Protein AF-A0A842UET8-F1 (afdb_monomer_lite)

Structure (mmCIF, N/CA/C/O backbone):
data_AF-A0A842UET8-F1
#
_entry.id   AF-A0A842UET8-F1
#
loop_
_atom_site.group_PDB
_atom_site.id
_atom_site.type_symbol
_atom_site.label_atom_id
_atom_site.label_alt_id
_atom_site.label_comp_id
_atom_site.label_asym_id
_atom_site.label_entity_id
_atom_site.label_seq_id
_atom_site.pdbx_PDB_ins_code
_atom_site.Cartn_x
_atom_site.Cartn_y
_atom_site.Cartn_z
_atom_site.occupancy
_atom_site.B_iso_or_equiv
_atom_site.auth_seq_id
_atom_site.auth_comp_id
_atom_site.auth_asym_id
_atom_site.auth_atom_id
_atom_site.pdbx_PDB_model_num
ATOM 1 N N . MET A 1 1 ? -4.208 -6.394 -4.575 1.00 88.44 1 MET A N 1
ATOM 2 C CA . MET A 1 1 ? -3.492 -5.411 -3.735 1.00 88.44 1 MET A CA 1
ATOM 3 C C . MET A 1 1 ? -1.986 -5.639 -3.796 1.00 88.44 1 MET A C 1
ATOM 5 O O . MET A 1 1 ? -1.353 -4.878 -4.510 1.00 88.44 1 MET A O 1
ATOM 9 N N . GLU A 1 2 ? -1.437 -6.704 -3.181 1.00 92.88 2 GLU A N 1
ATOM 10 C CA . GLU A 1 2 ? 0.025 -6.947 -3.097 1.00 92.88 2 GLU A CA 1
ATOM 11 C C . GLU A 1 2 ? 0.725 -6.798 -4.455 1.00 92.88 2 GLU A C 1
ATOM 13 O O . GLU A 1 2 ? 1.596 -5.952 -4.616 1.00 92.88 2 GLU A O 1
ATOM 18 N N . ASN A 1 3 ? 0.273 -7.542 -5.471 1.00 96.31 3 ASN A N 1
ATOM 19 C CA . ASN A 1 3 ? 0.871 -7.466 -6.805 1.00 96.31 3 ASN A CA 1
ATOM 20 C C . ASN A 1 3 ? 0.728 -6.079 -7.441 1.00 96.31 3 ASN A C 1
ATOM 22 O O . ASN A 1 3 ? 1.638 -5.646 -8.134 1.00 96.31 3 ASN A O 1
ATOM 26 N N . GLY A 1 4 ? -0.370 -5.365 -7.177 1.00 95.38 4 GLY A N 1
ATOM 27 C CA . GLY A 1 4 ? -0.572 -3.999 -7.667 1.00 95.38 4 GLY A CA 1
ATOM 28 C C . GLY A 1 4 ? 0.561 -3.071 -7.231 1.00 95.38 4 GLY A C 1
ATOM 29 O O . GLY A 1 4 ? 1.177 -2.427 -8.073 1.00 95.38 4 GLY A O 1
ATOM 30 N N . TYR A 1 5 ? 0.896 -3.090 -5.937 1.00 96.38 5 TYR A N 1
ATOM 31 C CA . TYR A 1 5 ? 1.974 -2.272 -5.376 1.00 96.38 5 TYR A CA 1
ATOM 32 C C . TYR A 1 5 ? 3.383 -2.819 -5.657 1.00 96.38 5 TYR A C 1
ATOM 34 O O . TYR A 1 5 ? 4.337 -2.063 -5.813 1.00 96.38 5 TYR A O 1
ATOM 42 N N . GLN A 1 6 ? 3.563 -4.138 -5.703 1.00 97.44 6 GLN A N 1
ATOM 43 C CA . GLN A 1 6 ? 4.892 -4.719 -5.921 1.00 97.44 6 GLN A CA 1
ATOM 44 C C . GLN A 1 6 ? 5.350 -4.575 -7.371 1.00 97.44 6 GLN A C 1
ATOM 46 O O . GLN A 1 6 ? 6.511 -4.260 -7.612 1.00 97.44 6 GLN A O 1
ATOM 51 N N . PHE A 1 7 ? 4.442 -4.740 -8.333 1.00 98.06 7 PHE A N 1
ATOM 52 C CA . PHE A 1 7 ? 4.755 -4.618 -9.757 1.00 98.06 7 PHE A CA 1
ATOM 53 C C . PHE A 1 7 ? 4.620 -3.189 -10.299 1.00 98.06 7 PHE A C 1
ATOM 55 O O . PHE A 1 7 ? 5.020 -2.931 -11.432 1.00 98.06 7 PHE A O 1
ATOM 62 N N . SER A 1 8 ? 4.153 -2.226 -9.493 1.00 97.94 8 SER A N 1
ATOM 63 C CA . SER A 1 8 ? 4.344 -0.805 -9.817 1.00 97.94 8 SER A CA 1
ATOM 64 C C . SER A 1 8 ? 5.804 -0.371 -9.653 1.00 97.94 8 SER A C 1
ATOM 66 O O . SER A 1 8 ? 6.188 0.669 -10.165 1.00 97.94 8 SER A O 1
ATOM 68 N N . LYS A 1 9 ? 6.645 -1.138 -8.952 1.00 98.31 9 LYS A N 1
ATOM 69 C CA . LYS A 1 9 ? 8.049 -0.786 -8.709 1.00 98.31 9 LYS A CA 1
ATOM 70 C C . LYS A 1 9 ? 8.908 -0.981 -9.955 1.00 98.31 9 LYS A C 1
ATOM 72 O O . LYS A 1 9 ? 8.897 -2.043 -10.575 1.00 98.31 9 LYS A O 1
ATOM 77 N N . VAL A 1 10 ? 9.707 0.032 -10.263 1.00 98.31 10 VAL A N 1
ATOM 78 C CA . VAL A 1 10 ? 10.679 0.037 -11.357 1.00 98.31 10 VAL A CA 1
ATOM 79 C C . VAL A 1 10 ? 12.076 -0.154 -10.770 1.00 98.31 10 VAL A C 1
ATOM 81 O O . VAL A 1 10 ? 12.425 0.458 -9.761 1.00 98.31 10 VAL A O 1
ATOM 84 N N . TYR A 1 11 ? 12.868 -1.030 -11.381 1.00 98.19 11 TYR A N 1
ATOM 85 C CA . TYR A 1 11 ? 14.218 -1.399 -10.943 1.00 98.19 11 TYR A CA 1
ATOM 86 C C . TYR A 1 11 ? 15.249 -0.973 -11.997 1.00 98.19 11 TYR A C 1
ATOM 88 O O . TYR A 1 11 ? 14.876 -0.592 -13.100 1.00 98.19 11 TYR A O 1
ATOM 96 N N . SER A 1 12 ? 16.544 -1.050 -11.685 1.00 97.12 12 SER A N 1
ATOM 97 C CA . SER A 1 12 ? 17.606 -0.616 -12.609 1.00 97.12 12 SER A CA 1
ATOM 98 C C . SER A 1 12 ? 17.588 -1.329 -13.964 1.00 97.12 12 SER A C 1
ATOM 100 O O . SER A 1 12 ? 17.865 -0.701 -14.973 1.00 97.12 12 SER A O 1
ATOM 102 N N . GLY A 1 13 ? 17.208 -2.609 -14.017 1.00 96.69 13 GLY A N 1
ATOM 103 C CA . GLY A 1 13 ? 17.053 -3.349 -15.279 1.00 96.69 13 GLY A CA 1
ATOM 104 C C . GLY A 1 13 ? 15.737 -3.091 -16.026 1.00 96.69 13 GLY A C 1
ATOM 105 O O . GLY A 1 13 ? 15.450 -3.783 -16.993 1.00 96.69 13 GLY A O 1
ATOM 106 N N . HIS A 1 14 ? 14.903 -2.169 -15.543 1.00 98.25 14 HIS A N 1
ATOM 107 C CA . HIS A 1 14 ? 13.589 -1.840 -16.104 1.00 98.25 14 HIS A CA 1
ATOM 108 C C . HIS A 1 14 ? 13.548 -0.443 -16.733 1.00 98.25 14 HIS A C 1
ATOM 110 O O . HIS A 1 14 ? 12.459 0.009 -17.085 1.00 98.25 14 HIS A O 1
ATOM 116 N N . VAL A 1 15 ? 14.687 0.246 -16.838 1.00 98.25 15 VAL A N 1
ATOM 117 C CA . VAL A 1 15 ? 14.775 1.600 -17.396 1.00 98.25 15 VAL A CA 1
ATOM 118 C C . VAL A 1 15 ? 15.722 1.674 -18.592 1.00 98.25 15 VAL A C 1
ATOM 120 O O . VAL A 1 15 ? 16.651 0.873 -18.684 1.00 98.25 15 VAL A O 1
ATOM 123 N N . ASP A 1 16 ? 15.459 2.611 -19.502 1.00 97.62 16 ASP A N 1
ATOM 124 C CA . ASP A 1 16 ? 16.350 2.978 -20.608 1.00 97.62 16 ASP A CA 1
ATOM 125 C C . ASP A 1 16 ? 17.476 3.931 -20.154 1.00 97.62 16 ASP A C 1
ATOM 127 O O . ASP A 1 16 ? 17.644 4.203 -18.959 1.00 97.62 16 ASP A O 1
ATOM 131 N N . GLU A 1 17 ? 18.279 4.417 -21.106 1.00 96.75 17 GLU A N 1
ATOM 132 C CA . GLU A 1 17 ? 19.392 5.341 -20.847 1.00 96.75 17 GLU A CA 1
ATOM 133 C C . GLU A 1 17 ? 18.907 6.687 -20.277 1.00 96.75 17 GLU A C 1
ATOM 135 O O . GLU A 1 17 ? 19.621 7.338 -19.513 1.00 96.75 17 GLU A O 1
ATOM 140 N N . GLU A 1 18 ? 17.663 7.073 -20.571 1.00 96.00 18 GLU A N 1
ATOM 141 C CA . GLU A 1 18 ? 16.987 8.261 -20.055 1.00 96.00 18 GLU A CA 1
ATOM 142 C C . GLU A 1 18 ? 16.270 8.029 -18.711 1.00 96.00 18 GLU A C 1
ATOM 144 O O . GLU A 1 18 ? 15.655 8.952 -18.165 1.00 96.00 18 GLU A O 1
ATOM 149 N N . GLY A 1 19 ? 16.336 6.815 -18.154 1.00 95.06 19 GLY A N 1
ATOM 150 C CA . GLY A 1 19 ? 15.715 6.461 -16.878 1.00 95.06 19 GLY A CA 1
ATOM 151 C C . GLY A 1 19 ? 14.201 6.228 -16.946 1.00 95.06 19 GLY A C 1
ATOM 152 O O . GLY A 1 19 ? 13.544 6.171 -15.900 1.00 95.06 19 GLY A O 1
ATOM 153 N N . LYS A 1 20 ? 13.621 6.093 -18.143 1.00 96.75 20 LYS A N 1
ATOM 154 C CA . LYS A 1 20 ? 12.191 5.830 -18.348 1.00 96.75 20 LYS A CA 1
ATOM 155 C C . LYS A 1 20 ? 11.910 4.330 -18.391 1.00 96.75 20 LYS A C 1
ATOM 157 O O . LYS A 1 20 ? 12.764 3.563 -18.826 1.00 96.75 20 LYS A O 1
ATOM 162 N N . PRO A 1 21 ? 10.718 3.873 -17.962 1.00 98.06 21 PRO A N 1
ATOM 163 C CA . PRO A 1 21 ? 10.414 2.450 -17.974 1.00 98.06 21 PRO A CA 1
ATOM 164 C C . PRO A 1 21 ? 10.379 1.867 -19.392 1.00 98.06 21 PRO A C 1
ATOM 166 O O . PRO A 1 21 ? 9.691 2.396 -20.267 1.00 98.06 21 PRO A O 1
ATOM 169 N N . THR A 1 22 ? 11.062 0.743 -19.599 1.00 98.44 22 THR A N 1
ATOM 170 C CA . THR A 1 22 ? 11.138 0.087 -20.913 1.00 98.44 22 THR A CA 1
ATOM 171 C C . THR A 1 22 ? 9.868 -0.714 -21.245 1.00 98.44 22 THR A C 1
ATOM 173 O O . THR A 1 22 ? 9.059 -1.027 -20.361 1.00 98.44 22 THR A O 1
ATOM 176 N N . PRO A 1 23 ? 9.658 -1.131 -22.508 1.00 98.31 23 PRO A N 1
ATOM 177 C CA . PRO A 1 23 ? 8.570 -2.046 -22.859 1.00 98.31 23 PRO A CA 1
ATOM 178 C C . PRO A 1 23 ? 8.576 -3.359 -22.054 1.00 98.31 23 PRO A C 1
ATOM 180 O O . PRO A 1 23 ? 7.511 -3.881 -21.707 1.00 98.31 23 PRO A O 1
ATOM 183 N N . GLU A 1 24 ? 9.754 -3.887 -21.720 1.00 98.25 24 GLU A N 1
ATOM 184 C CA . GLU A 1 24 ? 9.940 -5.118 -20.944 1.00 98.25 24 GLU A CA 1
ATOM 185 C C . GLU A 1 24 ? 9.408 -4.961 -19.520 1.00 98.25 24 GLU A C 1
ATOM 187 O O . GLU A 1 24 ? 8.737 -5.867 -19.016 1.00 98.25 24 GLU A O 1
ATOM 192 N N . TYR A 1 25 ? 9.614 -3.792 -18.902 1.00 98.44 25 TYR A N 1
ATOM 193 C CA . TYR A 1 25 ? 8.999 -3.460 -17.619 1.00 98.44 25 TYR A CA 1
ATOM 194 C C . TYR A 1 25 ? 7.476 -3.590 -17.683 1.00 98.44 25 TYR A C 1
ATOM 196 O O . TYR A 1 25 ? 6.881 -4.283 -16.858 1.00 98.44 25 TYR A O 1
ATOM 204 N N . PHE A 1 26 ? 6.828 -2.986 -18.683 1.00 98.44 26 PHE A N 1
ATOM 205 C CA . PHE A 1 26 ? 5.368 -3.040 -18.806 1.00 98.44 26 PHE A CA 1
ATOM 206 C C . PHE A 1 26 ? 4.850 -4.453 -19.096 1.00 98.44 26 PHE A C 1
ATOM 208 O O . PHE A 1 26 ? 3.730 -4.806 -18.712 1.00 98.44 26 PHE A O 1
ATOM 215 N N . GLN A 1 27 ? 5.631 -5.293 -19.778 1.00 98.44 27 GLN A N 1
ATOM 216 C CA . GLN A 1 27 ? 5.299 -6.710 -19.938 1.00 98.44 27 GLN A CA 1
ATOM 217 C C . GLN A 1 27 ? 5.411 -7.469 -18.610 1.00 98.44 27 GLN A C 1
ATOM 219 O O . GLN A 1 27 ? 4.507 -8.236 -18.268 1.00 98.44 27 GLN A O 1
ATOM 224 N N . TRP A 1 28 ? 6.486 -7.246 -17.853 1.00 98.31 28 TRP A N 1
ATOM 225 C CA . TRP A 1 28 ? 6.699 -7.836 -16.532 1.00 98.31 28 TRP A CA 1
ATOM 226 C C . TRP A 1 28 ? 5.611 -7.408 -15.538 1.00 98.31 28 TRP A C 1
ATOM 228 O O . TRP A 1 28 ? 4.984 -8.262 -14.907 1.00 98.31 28 TRP A O 1
ATOM 238 N N . ALA A 1 29 ? 5.308 -6.110 -15.473 1.00 98.06 29 ALA A N 1
ATOM 239 C CA . ALA A 1 29 ? 4.314 -5.544 -14.573 1.00 98.06 29 ALA A CA 1
ATOM 240 C C . ALA A 1 29 ? 2.914 -6.110 -14.843 1.00 98.06 29 ALA A C 1
ATOM 242 O O . ALA A 1 29 ? 2.262 -6.604 -13.924 1.00 98.06 29 ALA A O 1
ATOM 243 N N . ARG A 1 30 ? 2.485 -6.159 -16.115 1.00 98.06 30 ARG A N 1
ATOM 244 C CA . ARG A 1 30 ? 1.193 -6.755 -16.506 1.00 98.06 30 ARG A CA 1
ATOM 245 C C . ARG A 1 30 ? 1.075 -8.224 -16.107 1.00 98.06 30 ARG A C 1
ATOM 247 O O . ARG A 1 30 ? 0.044 -8.626 -15.570 1.00 98.06 30 ARG A O 1
ATOM 254 N N . LYS A 1 31 ? 2.126 -9.022 -16.326 1.00 98.00 31 LYS A N 1
ATOM 255 C CA . LYS A 1 31 ? 2.156 -10.432 -15.897 1.00 98.00 31 LYS A CA 1
ATOM 256 C C . LYS A 1 31 ? 2.045 -10.555 -14.376 1.00 98.00 31 LYS A C 1
ATOM 258 O O . LYS A 1 31 ? 1.329 -11.423 -13.881 1.00 98.00 31 LYS A O 1
ATOM 263 N N . GLY A 1 32 ? 2.721 -9.677 -13.642 1.00 97.56 32 GLY A N 1
ATOM 264 C CA . GLY A 1 32 ? 2.663 -9.618 -12.188 1.00 97.56 32 GLY A CA 1
ATOM 265 C C . GLY A 1 32 ? 1.293 -9.249 -11.637 1.00 97.56 32 GLY A C 1
ATOM 266 O O . GLY A 1 32 ? 0.771 -9.945 -10.767 1.00 97.56 32 GLY A O 1
ATOM 267 N N . TRP A 1 33 ? 0.672 -8.201 -12.179 1.00 96.69 33 TRP A N 1
ATOM 268 C CA . TRP A 1 33 ? -0.680 -7.779 -11.806 1.00 96.69 33 TRP A CA 1
ATOM 269 C C . TRP A 1 33 ? -1.725 -8.865 -12.065 1.00 96.69 33 TRP A C 1
ATOM 271 O O . TRP A 1 33 ? -2.620 -9.053 -11.244 1.00 96.69 33 TRP A O 1
ATOM 281 N N . ALA A 1 34 ? -1.582 -9.620 -13.158 1.00 97.19 34 ALA A N 1
ATOM 282 C CA . ALA A 1 34 ? -2.464 -10.737 -13.490 1.00 97.19 34 ALA A CA 1
ATOM 283 C C . ALA A 1 34 ? -2.237 -11.990 -12.620 1.00 97.19 34 ALA A C 1
ATOM 285 O O . ALA A 1 34 ? -3.030 -12.935 -12.672 1.00 97.19 34 ALA A O 1
ATOM 286 N N . ASN A 1 35 ? -1.165 -12.041 -11.821 1.00 96.81 35 ASN A N 1
ATOM 287 C CA . ASN A 1 35 ? -0.883 -13.204 -10.992 1.00 96.81 35 ASN A CA 1
ATOM 288 C C . ASN A 1 35 ? -1.889 -13.309 -9.834 1.00 96.81 35 ASN A C 1
ATOM 290 O O . ASN A 1 35 ? -2.075 -12.374 -9.056 1.00 96.81 35 ASN A O 1
ATOM 294 N N . LYS A 1 36 ? -2.508 -14.487 -9.692 1.00 94.81 36 LYS A N 1
ATOM 295 C CA . LYS A 1 36 ? -3.489 -14.782 -8.636 1.00 94.81 36 LYS A CA 1
ATOM 296 C C . LYS A 1 36 ? -2.867 -14.877 -7.239 1.00 94.81 36 LYS A C 1
ATOM 298 O O . LYS A 1 36 ? -3.577 -14.736 -6.249 1.00 94.81 36 LYS A O 1
ATOM 303 N N . ARG A 1 37 ? -1.563 -15.151 -7.141 1.00 94.94 37 ARG A N 1
ATOM 304 C CA . ARG A 1 37 ? -0.826 -15.232 -5.874 1.00 94.94 37 ARG A CA 1
ATOM 305 C C . ARG A 1 37 ? -0.024 -13.955 -5.660 1.00 94.94 37 ARG A C 1
ATOM 307 O O . ARG A 1 37 ? 0.669 -13.499 -6.568 1.00 94.94 37 ARG A O 1
ATOM 314 N N . GLY A 1 38 ? -0.107 -13.402 -4.452 1.00 94.31 38 GLY A N 1
ATOM 315 C CA . GLY A 1 38 ? 0.684 -12.240 -4.055 1.00 94.31 38 GLY A CA 1
ATOM 316 C C . GLY A 1 38 ? 2.180 -12.558 -4.043 1.00 94.31 38 GLY A C 1
ATOM 317 O O . GLY A 1 38 ? 2.594 -13.554 -3.451 1.00 94.31 38 GLY A O 1
ATOM 318 N N . GLN A 1 39 ? 2.985 -11.714 -4.683 1.00 96.38 39 GLN A N 1
ATOM 319 C CA . GLN A 1 39 ? 4.438 -11.832 -4.722 1.00 96.38 39 GLN A CA 1
ATOM 320 C C . GLN A 1 39 ? 5.085 -10.699 -3.934 1.00 96.38 39 GLN A C 1
ATOM 322 O O . GLN A 1 39 ? 5.190 -9.577 -4.416 1.00 96.38 39 GLN A O 1
ATOM 327 N N . ARG A 1 40 ? 5.574 -11.013 -2.733 1.00 92.75 40 ARG A N 1
ATOM 328 C CA . ARG A 1 40 ? 6.177 -10.020 -1.830 1.00 92.75 40 ARG A CA 1
ATOM 329 C C . ARG A 1 40 ? 7.501 -9.442 -2.342 1.00 92.75 40 ARG A C 1
ATOM 331 O O . ARG A 1 40 ? 7.835 -8.300 -2.040 1.00 92.75 40 ARG A O 1
ATOM 338 N N . TYR A 1 41 ? 8.266 -10.241 -3.085 1.00 95.69 41 TYR A N 1
ATOM 339 C CA . TYR A 1 41 ? 9.597 -9.887 -3.581 1.00 95.69 41 TYR A CA 1
ATOM 340 C C . TYR A 1 41 ? 9.765 -10.345 -5.037 1.00 95.69 41 TYR A C 1
ATOM 342 O O . TYR A 1 41 ? 10.508 -11.294 -5.288 1.00 95.69 41 TYR A O 1
ATOM 350 N N . PRO A 1 42 ? 9.078 -9.717 -6.007 1.00 96.44 42 PRO A N 1
ATOM 351 C CA . PRO A 1 42 ? 9.054 -10.213 -7.385 1.00 96.44 42 PRO A CA 1
ATOM 352 C C . PRO A 1 42 ? 10.419 -10.114 -8.091 1.00 96.44 42 PRO A C 1
ATOM 354 O O . PRO A 1 42 ? 10.661 -10.843 -9.044 1.00 96.44 42 PRO A O 1
ATOM 357 N N . MET A 1 43 ? 11.329 -9.271 -7.584 1.00 97.00 43 MET A N 1
ATOM 358 C CA . MET A 1 43 ? 12.733 -9.183 -8.021 1.00 97.00 43 MET A CA 1
ATOM 359 C C . MET A 1 43 ? 13.726 -9.802 -7.018 1.00 97.00 43 MET A C 1
ATOM 361 O O . MET A 1 43 ? 14.934 -9.680 -7.182 1.00 97.00 43 MET A O 1
ATOM 365 N N . GLY A 1 44 ? 13.245 -10.463 -5.961 1.00 96.44 44 GLY A N 1
ATOM 366 C CA . GLY A 1 44 ? 14.080 -10.986 -4.876 1.00 96.44 44 GLY A CA 1
ATOM 367 C C . GLY A 1 44 ? 14.225 -10.036 -3.678 1.00 96.44 44 GLY A C 1
ATOM 368 O O . GLY A 1 44 ? 14.019 -8.822 -3.760 1.00 96.44 44 GLY A O 1
ATOM 369 N N . LYS A 1 45 ? 14.528 -10.612 -2.508 1.00 94.56 45 LYS A N 1
ATOM 370 C CA . LYS A 1 45 ? 14.614 -9.877 -1.235 1.00 94.56 45 LYS A CA 1
ATOM 371 C C . LYS A 1 45 ? 15.833 -8.947 -1.237 1.00 94.56 45 LYS A C 1
ATOM 373 O O . LYS A 1 45 ? 16.921 -9.356 -1.620 1.00 94.56 45 LYS A O 1
ATOM 378 N N . GLY A 1 46 ? 15.653 -7.710 -0.773 1.00 93.75 46 GLY A N 1
ATOM 379 C CA . GLY A 1 46 ? 16.727 -6.712 -0.677 1.00 93.75 46 GLY A CA 1
ATOM 380 C C . GLY A 1 46 ? 16.927 -5.855 -1.929 1.00 93.75 46 GLY A C 1
ATOM 381 O O . GLY A 1 46 ? 17.658 -4.869 -1.861 1.00 93.75 46 GLY A O 1
ATOM 382 N N . GLN A 1 47 ? 16.244 -6.164 -3.038 1.00 96.69 47 GLN A N 1
ATOM 383 C CA . GLN A 1 47 ? 16.270 -5.307 -4.221 1.00 96.69 47 GLN A CA 1
ATOM 384 C C . GLN A 1 47 ? 15.605 -3.959 -3.940 1.00 96.69 47 GLN A C 1
ATOM 386 O O . GLN A 1 47 ? 14.485 -3.898 -3.421 1.00 96.69 47 GLN A O 1
ATOM 391 N N . LYS A 1 48 ? 16.301 -2.879 -4.305 1.00 95.56 48 LYS A N 1
ATOM 392 C CA . LYS A 1 48 ? 15.833 -1.505 -4.121 1.00 95.56 48 LYS A CA 1
ATOM 393 C C . LYS A 1 48 ? 15.253 -0.986 -5.438 1.00 95.56 48 LYS A C 1
ATOM 395 O O . LYS A 1 48 ? 15.982 -0.950 -6.427 1.00 95.56 48 LYS A O 1
ATOM 400 N N . PRO A 1 49 ? 13.968 -0.607 -5.477 1.00 97.38 49 PRO A N 1
ATOM 401 C CA . PRO A 1 49 ? 13.411 0.044 -6.652 1.00 97.38 49 PRO A CA 1
ATOM 402 C C . PRO A 1 49 ? 13.976 1.460 -6.801 1.00 97.38 49 PRO A C 1
ATOM 404 O O . PRO A 1 49 ? 14.306 2.103 -5.803 1.00 97.38 49 PRO A O 1
ATOM 407 N N . LEU A 1 50 ? 14.047 1.945 -8.039 1.00 97.94 50 LEU A N 1
ATOM 408 C CA . LEU A 1 50 ? 14.375 3.336 -8.353 1.00 97.94 50 LEU A CA 1
ATOM 409 C C . LEU A 1 50 ? 13.194 4.254 -8.010 1.00 97.94 50 LEU A C 1
ATOM 411 O O . LEU A 1 50 ? 13.355 5.267 -7.338 1.00 97.94 50 LEU A O 1
ATOM 415 N N . PHE A 1 51 ? 11.996 3.861 -8.441 1.00 98.19 51 PHE A N 1
ATOM 416 C CA . PHE A 1 51 ? 10.729 4.551 -8.199 1.00 98.19 51 PHE A CA 1
ATOM 417 C C . PHE A 1 51 ? 9.564 3.568 -8.389 1.00 98.19 51 PHE A C 1
ATOM 419 O O . PHE A 1 51 ? 9.770 2.384 -8.666 1.00 98.19 51 PHE A O 1
ATOM 426 N N . SER A 1 52 ? 8.329 4.032 -8.213 1.00 98.44 52 SER A N 1
ATOM 427 C CA . SER A 1 52 ? 7.131 3.313 -8.664 1.00 98.44 52 SER A CA 1
ATOM 428 C C . SER A 1 52 ? 6.500 4.033 -9.845 1.00 98.44 52 SER A C 1
ATOM 430 O O . SER A 1 52 ? 6.346 5.243 -9.786 1.00 98.44 52 SER A O 1
ATOM 432 N N . TRP A 1 53 ? 6.130 3.320 -10.900 1.00 98.25 53 TRP A N 1
ATOM 433 C CA . TRP A 1 53 ? 5.373 3.873 -12.014 1.00 98.25 53 TRP A CA 1
ATOM 434 C C . TRP A 1 53 ? 3.879 3.700 -11.762 1.00 98.25 53 TRP A C 1
ATOM 436 O O . TRP A 1 53 ? 3.409 2.585 -11.513 1.00 98.25 53 TRP A O 1
ATOM 446 N N . TRP A 1 54 ? 3.131 4.796 -11.814 1.00 96.56 54 TRP A N 1
ATOM 447 C CA . TRP A 1 54 ? 1.689 4.780 -11.610 1.00 96.56 54 TRP A CA 1
ATOM 448 C C . TRP A 1 54 ? 1.035 5.899 -12.402 1.00 96.56 54 TRP A C 1
ATOM 450 O O . TRP A 1 54 ? 1.474 7.038 -12.314 1.00 96.56 54 TRP A O 1
ATOM 460 N N . ASP A 1 55 ? 0.005 5.559 -13.175 1.00 93.81 55 ASP A N 1
ATOM 461 C CA . ASP A 1 55 ? -0.773 6.519 -13.970 1.00 93.81 55 ASP A CA 1
ATOM 462 C C . ASP A 1 55 ? 0.081 7.449 -14.858 1.00 93.81 55 ASP A C 1
ATOM 464 O O . ASP A 1 55 ? -0.150 8.645 -14.972 1.00 93.81 55 ASP A O 1
ATOM 468 N N . GLY A 1 56 ? 1.135 6.890 -15.463 1.00 95.00 56 GLY A N 1
ATOM 469 C CA . GLY A 1 56 ? 2.049 7.643 -16.327 1.00 95.00 56 GLY A CA 1
ATOM 470 C C . GLY A 1 56 ? 3.101 8.479 -15.589 1.00 95.00 56 GLY A C 1
ATOM 471 O O . GLY A 1 56 ? 3.901 9.140 -16.248 1.00 95.00 56 GLY A O 1
ATOM 472 N N . GLU A 1 57 ? 3.146 8.429 -14.255 1.00 96.19 57 GLU A N 1
ATOM 473 C CA . GLU A 1 57 ? 4.077 9.209 -13.437 1.00 96.19 57 GLU A CA 1
ATOM 474 C C . GLU A 1 57 ? 5.090 8.324 -12.684 1.00 96.19 57 GLU A C 1
ATOM 476 O O . GLU A 1 57 ? 4.723 7.282 -12.121 1.00 96.19 57 GLU A O 1
ATOM 481 N N . PRO A 1 58 ? 6.367 8.744 -12.589 1.00 97.81 58 PRO A N 1
ATOM 482 C CA . PRO A 1 58 ? 7.313 8.172 -11.644 1.00 97.81 58 PRO A CA 1
ATOM 483 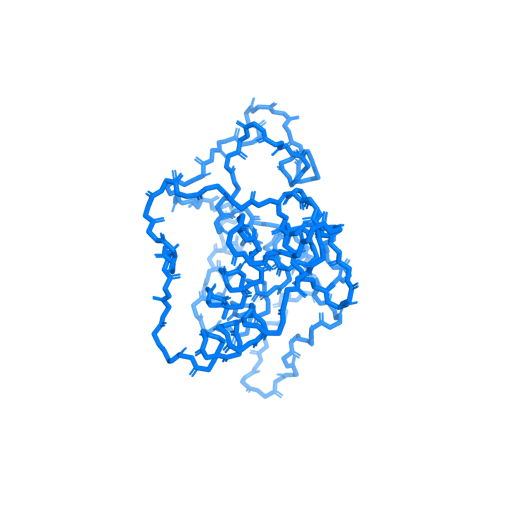C C . PRO A 1 58 ? 7.082 8.752 -10.241 1.00 97.81 58 PRO A C 1
ATOM 485 O O . PRO A 1 58 ? 7.132 9.960 -10.017 1.00 97.81 58 PRO A O 1
ATOM 488 N N . LEU A 1 59 ? 6.874 7.877 -9.263 1.00 98.06 59 LEU A N 1
ATOM 489 C CA . LEU A 1 59 ? 6.613 8.225 -7.872 1.00 98.06 59 LEU A CA 1
ATOM 490 C C . LEU A 1 59 ? 7.755 7.766 -6.967 1.00 98.06 59 LEU A C 1
ATOM 492 O O . LEU A 1 59 ? 8.147 6.594 -6.961 1.00 98.06 59 LEU A O 1
ATOM 496 N N . GLY A 1 60 ? 8.241 8.683 -6.131 1.00 97.31 60 GLY A N 1
ATOM 497 C CA . GLY A 1 60 ? 9.130 8.349 -5.020 1.00 97.31 60 GLY A CA 1
ATOM 498 C C . GLY A 1 60 ? 8.435 7.481 -3.966 1.00 97.31 60 GLY A C 1
ATOM 499 O O . GLY A 1 60 ? 7.224 7.274 -3.996 1.00 97.31 60 GLY A O 1
ATOM 500 N N . TYR A 1 61 ? 9.196 6.984 -2.989 1.00 95.38 61 TYR A N 1
ATOM 501 C CA . TYR A 1 61 ? 8.689 6.032 -1.991 1.00 95.38 61 TYR A CA 1
ATOM 502 C C . TYR A 1 61 ? 7.448 6.525 -1.220 1.00 95.38 61 TYR A C 1
ATOM 504 O O . TYR A 1 61 ? 6.471 5.784 -1.093 1.00 95.38 61 TYR A O 1
ATOM 512 N N . ILE A 1 62 ? 7.468 7.772 -0.736 1.00 96.31 62 ILE A N 1
ATOM 513 C CA . ILE A 1 62 ? 6.349 8.365 0.015 1.00 96.31 62 ILE A CA 1
ATOM 514 C C . ILE A 1 62 ? 5.135 8.608 -0.884 1.00 96.31 62 ILE A C 1
ATOM 516 O O . ILE A 1 62 ? 4.013 8.271 -0.509 1.00 96.31 62 ILE A O 1
ATOM 520 N N . GLU A 1 63 ? 5.351 9.116 -2.094 1.00 96.75 63 GLU A N 1
ATOM 521 C CA . GLU A 1 63 ? 4.262 9.359 -3.040 1.00 96.75 63 GLU A CA 1
ATOM 522 C C . GLU A 1 63 ? 3.610 8.050 -3.491 1.00 96.75 63 GLU A C 1
ATOM 524 O O . GLU A 1 63 ? 2.389 7.934 -3.472 1.00 96.75 63 GLU A O 1
ATOM 529 N N . ALA A 1 64 ? 4.397 7.009 -3.773 1.00 96.56 64 ALA A N 1
ATOM 530 C CA . ALA A 1 64 ? 3.882 5.680 -4.094 1.00 96.56 64 ALA A CA 1
ATOM 531 C C . ALA A 1 64 ? 3.090 5.066 -2.927 1.00 96.56 64 ALA A C 1
ATOM 533 O O . ALA A 1 64 ? 2.069 4.409 -3.131 1.00 96.56 64 ALA A O 1
ATOM 534 N N . ARG A 1 65 ? 3.531 5.287 -1.683 1.00 95.38 65 ARG A N 1
ATOM 535 C CA . ARG A 1 65 ? 2.799 4.846 -0.489 1.00 95.38 65 ARG A CA 1
ATOM 536 C C . ARG A 1 65 ? 1.406 5.487 -0.429 1.00 95.38 65 ARG A C 1
ATOM 538 O O . ARG A 1 65 ? 0.434 4.776 -0.194 1.00 95.38 65 ARG A O 1
ATOM 545 N N . LYS A 1 66 ? 1.317 6.797 -0.674 1.00 94.88 66 LYS A N 1
ATOM 546 C CA . LYS A 1 66 ? 0.072 7.580 -0.595 1.00 94.88 66 LYS A CA 1
ATOM 547 C C . LYS A 1 66 ? -0.852 7.386 -1.797 1.00 94.88 66 LYS A C 1
ATOM 549 O O . LYS A 1 66 ? -2.046 7.233 -1.602 1.00 94.88 66 LYS A O 1
ATOM 554 N N . LYS A 1 67 ? -0.314 7.352 -3.019 1.00 95.44 67 LYS A N 1
ATOM 555 C CA . LYS A 1 67 ? -1.103 7.234 -4.259 1.00 95.44 67 LYS A CA 1
ATOM 556 C C . LYS A 1 67 ? -1.451 5.788 -4.634 1.00 95.44 67 LYS A C 1
ATOM 558 O O . LYS A 1 67 ? -2.418 5.570 -5.353 1.00 95.44 67 LYS A O 1
ATOM 563 N N . ILE A 1 68 ? -0.674 4.802 -4.171 1.00 95.62 68 ILE A N 1
ATOM 564 C CA . ILE A 1 68 ? -0.832 3.394 -4.573 1.00 95.62 68 ILE A CA 1
ATOM 565 C C . ILE A 1 68 ? -1.169 2.512 -3.372 1.00 95.62 68 ILE A C 1
ATOM 567 O O . ILE A 1 68 ? -2.265 1.966 -3.290 1.00 95.62 68 ILE A O 1
ATOM 571 N N . TYR A 1 69 ? -0.226 2.342 -2.440 1.00 95.81 69 TYR A N 1
ATOM 572 C CA . TYR A 1 69 ? -0.336 1.318 -1.396 1.00 95.81 69 TYR A CA 1
ATOM 573 C C . TYR A 1 69 ? -1.534 1.547 -0.473 1.00 95.81 69 TYR A C 1
ATOM 575 O O . TYR A 1 69 ? -2.353 0.643 -0.311 1.00 95.81 69 TYR A O 1
ATOM 583 N N . ILE A 1 70 ? -1.645 2.748 0.101 1.00 94.94 70 ILE A N 1
ATOM 584 C CA . ILE A 1 70 ? -2.707 3.093 1.048 1.00 94.94 70 ILE A CA 1
ATOM 585 C C . ILE A 1 70 ? -4.097 2.938 0.395 1.00 94.94 70 ILE A C 1
ATOM 587 O O . ILE A 1 70 ? -4.888 2.159 0.932 1.00 94.94 70 ILE A O 1
ATOM 591 N N . PRO A 1 71 ? -4.393 3.546 -0.776 1.00 93.69 71 PRO A N 1
ATOM 592 C CA . PRO A 1 71 ? -5.693 3.394 -1.430 1.00 93.69 71 PRO A CA 1
ATOM 593 C C . PRO A 1 71 ? -6.003 1.951 -1.831 1.00 93.69 71 PRO A C 1
ATOM 595 O O . PRO A 1 71 ? -7.103 1.459 -1.578 1.00 93.69 71 PRO A O 1
ATOM 598 N N . LEU A 1 72 ? -5.036 1.230 -2.418 1.00 94.50 72 LEU A N 1
ATOM 599 C CA . LEU A 1 72 ? -5.248 -0.163 -2.821 1.00 94.50 72 LEU A CA 1
ATOM 600 C C . LEU A 1 72 ? -5.512 -1.073 -1.621 1.00 94.50 72 LEU A C 1
ATOM 602 O O . LEU A 1 72 ? -6.315 -2.003 -1.729 1.00 94.50 72 LEU A O 1
A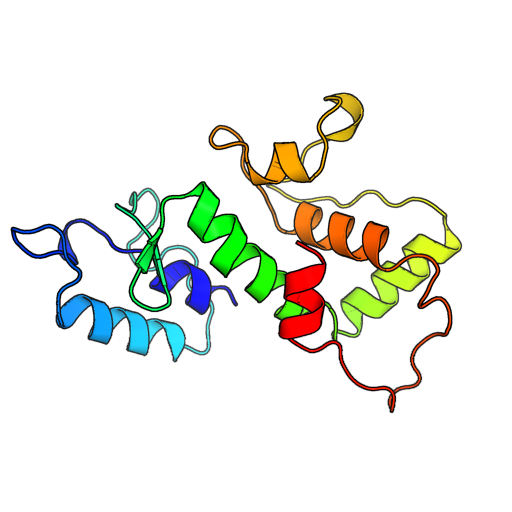TOM 606 N N . TYR A 1 73 ? -4.825 -0.843 -0.499 1.00 95.25 73 TYR A N 1
ATOM 607 C CA . TYR A 1 73 ? -5.053 -1.604 0.721 1.00 95.25 73 TYR A CA 1
ATOM 608 C C . TYR A 1 73 ? -6.406 -1.274 1.334 1.00 95.25 73 TYR A C 1
ATOM 610 O O . TYR A 1 73 ? -7.188 -2.188 1.587 1.00 95.25 73 TYR A O 1
ATOM 618 N N . ALA A 1 74 ? -6.708 0.014 1.504 1.00 93.69 74 ALA A N 1
ATOM 619 C CA . ALA A 1 74 ? -7.974 0.474 2.050 1.00 93.69 74 ALA A CA 1
ATOM 620 C C . ALA A 1 74 ? -9.162 -0.103 1.270 1.00 93.69 74 ALA A C 1
ATOM 622 O O . ALA A 1 74 ? -10.052 -0.711 1.861 1.00 93.69 74 ALA A O 1
ATOM 623 N N . HIS A 1 75 ? -9.117 -0.031 -0.061 1.00 91.00 75 HIS A N 1
ATOM 624 C CA . HIS A 1 75 ? -10.156 -0.588 -0.926 1.00 91.00 75 HIS A CA 1
ATOM 625 C C . HIS A 1 75 ? -10.285 -2.107 -0.812 1.00 91.00 75 HIS A C 1
ATOM 627 O O . HIS A 1 75 ? -11.395 -2.640 -0.812 1.00 91.00 75 HIS A O 1
ATOM 633 N N . ALA A 1 76 ? -9.165 -2.818 -0.674 1.00 91.81 76 ALA A N 1
ATOM 634 C CA . ALA A 1 76 ? -9.185 -4.268 -0.537 1.00 91.81 76 ALA A CA 1
ATOM 635 C C . ALA A 1 76 ? -9.803 -4.740 0.789 1.00 91.81 76 ALA A C 1
ATOM 637 O O . ALA A 1 76 ? -10.364 -5.833 0.821 1.00 91.81 76 ALA A O 1
ATOM 638 N N . VAL A 1 77 ? -9.694 -3.954 1.867 1.00 94.12 77 VAL A N 1
ATOM 639 C CA . VAL A 1 77 ? -10.132 -4.378 3.208 1.00 94.12 77 VAL A CA 1
ATOM 640 C C . VAL A 1 77 ? -11.464 -3.780 3.647 1.00 94.12 77 VAL A C 1
ATOM 642 O O . VAL A 1 77 ? -12.205 -4.470 4.345 1.00 94.12 77 VAL A O 1
ATOM 645 N N . ALA A 1 78 ? -11.797 -2.554 3.230 1.00 90.19 78 ALA A N 1
ATOM 646 C CA . ALA A 1 78 ? -12.930 -1.790 3.767 1.00 90.19 78 ALA A CA 1
ATOM 647 C C . ALA A 1 78 ? -14.278 -2.514 3.628 1.00 90.19 78 ALA A C 1
ATOM 649 O O . ALA A 1 78 ? -15.135 -2.403 4.498 1.00 90.19 78 ALA A O 1
ATOM 650 N N . ASN A 1 79 ? -14.439 -3.304 2.566 1.00 86.19 79 ASN A N 1
ATOM 651 C CA . ASN A 1 79 ? -15.678 -4.017 2.256 1.00 86.19 79 ASN A CA 1
ATOM 652 C C . ASN A 1 79 ? -15.635 -5.508 2.645 1.00 86.19 79 ASN A C 1
ATOM 654 O O . ASN A 1 79 ? -16.408 -6.310 2.120 1.00 86.19 79 ASN A O 1
ATOM 658 N N . THR A 1 80 ? -14.701 -5.911 3.509 1.00 90.44 80 THR A N 1
ATOM 659 C CA . THR A 1 80 ? -14.580 -7.305 3.961 1.00 90.44 80 THR A CA 1
ATOM 660 C C . THR A 1 80 ? -15.328 -7.535 5.268 1.00 90.44 80 THR A C 1
ATOM 662 O O . THR A 1 80 ? -15.385 -6.661 6.132 1.00 90.44 80 THR A O 1
ATOM 665 N N . GLU A 1 81 ? -15.829 -8.755 5.463 1.00 92.62 81 GLU A N 1
ATOM 666 C CA . GLU A 1 81 ? -16.447 -9.159 6.732 1.00 92.62 81 GLU A CA 1
ATOM 667 C C . GLU A 1 81 ? -15.466 -9.031 7.911 1.00 92.62 81 GLU A C 1
ATOM 669 O O . GLU A 1 81 ? -15.839 -8.609 9.002 1.00 92.62 81 GLU A O 1
ATOM 674 N N . ALA A 1 82 ? -14.184 -9.335 7.686 1.00 94.94 82 ALA A N 1
ATOM 675 C CA . ALA A 1 82 ? -13.147 -9.191 8.702 1.00 94.94 82 ALA A CA 1
ATOM 676 C C . ALA A 1 82 ? -13.000 -7.735 9.178 1.00 94.94 82 ALA A C 1
ATOM 678 O O . ALA A 1 82 ? -12.894 -7.491 10.380 1.00 94.94 82 ALA A O 1
ATOM 679 N N . PHE A 1 83 ? -13.029 -6.767 8.256 1.00 94.12 83 PHE A N 1
ATOM 680 C CA . PHE A 1 83 ? -12.984 -5.352 8.621 1.00 94.12 83 PHE A CA 1
ATOM 681 C C . PHE A 1 83 ? -14.269 -4.895 9.321 1.00 94.12 83 PHE A C 1
ATOM 683 O O . PHE A 1 83 ? -14.191 -4.152 10.299 1.00 94.12 83 PHE A O 1
ATOM 690 N N . ALA A 1 84 ? -15.437 -5.385 8.890 1.00 90.44 84 ALA A N 1
ATOM 691 C CA . ALA A 1 84 ? -16.704 -5.105 9.565 1.00 90.44 84 ALA A CA 1
ATOM 692 C C . ALA A 1 84 ? -16.670 -5.548 11.040 1.00 90.44 84 ALA A C 1
ATOM 694 O O . ALA A 1 84 ? -16.941 -4.738 11.926 1.00 90.44 84 ALA A O 1
ATOM 695 N N . ARG A 1 85 ? -16.217 -6.780 11.309 1.00 93.75 85 ARG A N 1
ATOM 696 C CA . ARG A 1 85 ? -16.031 -7.307 12.674 1.00 93.75 85 ARG A CA 1
ATOM 697 C C . ARG A 1 85 ? -15.019 -6.490 13.482 1.00 93.75 85 ARG A C 1
ATOM 699 O O . ARG A 1 85 ? -15.247 -6.198 14.652 1.00 93.75 85 ARG A O 1
ATOM 706 N N . LEU A 1 86 ? -13.904 -6.088 12.864 1.00 94.25 86 LEU A N 1
ATOM 707 C CA . LEU A 1 86 ? -12.903 -5.237 13.517 1.00 94.25 86 LEU A CA 1
ATOM 708 C C . LEU A 1 86 ? -13.501 -3.889 13.948 1.00 94.25 86 LEU A C 1
ATOM 710 O O . LEU A 1 86 ? -13.240 -3.418 15.055 1.00 94.25 86 LEU A O 1
ATOM 714 N N . ARG A 1 87 ? -14.322 -3.281 13.088 1.00 91.38 87 ARG A N 1
ATOM 715 C CA . ARG A 1 87 ? -15.011 -2.023 13.382 1.00 91.38 87 ARG A CA 1
ATOM 716 C C . ARG A 1 87 ? -16.032 -2.177 14.506 1.00 91.38 87 ARG A C 1
ATOM 718 O O . ARG A 1 87 ? -16.072 -1.327 15.388 1.00 91.38 87 ARG A O 1
ATOM 725 N N . GLU A 1 88 ? -16.823 -3.247 14.508 1.00 91.19 88 GLU A N 1
ATOM 726 C CA . GLU A 1 88 ? -17.770 -3.541 15.596 1.00 91.19 88 GLU A CA 1
ATOM 727 C C . GLU A 1 88 ? -17.061 -3.649 16.950 1.00 91.19 88 GLU A C 1
ATOM 729 O O . GLU A 1 88 ? -17.488 -3.040 17.932 1.00 91.19 88 GLU A O 1
ATOM 734 N N . GLU A 1 89 ? -15.930 -4.355 16.994 1.00 92.62 89 GLU A N 1
ATOM 735 C CA . GLU A 1 89 ? -15.110 -4.466 18.201 1.00 92.62 89 GLU A CA 1
ATOM 736 C C . GLU A 1 89 ? -14.541 -3.112 18.643 1.00 92.62 89 GLU A C 1
ATOM 738 O O . GLU A 1 89 ? -14.506 -2.827 19.843 1.00 92.62 89 GLU A O 1
ATOM 743 N N . TYR A 1 90 ? -14.141 -2.259 17.695 1.00 91.56 90 TYR A N 1
ATOM 744 C CA . TYR A 1 90 ? -13.662 -0.909 17.989 1.00 91.56 90 TYR A CA 1
ATOM 745 C C . TYR A 1 90 ? -14.754 -0.039 18.614 1.00 91.56 90 TYR A C 1
ATOM 747 O O . TYR A 1 90 ? -14.524 0.552 19.668 1.00 91.56 90 TYR A O 1
ATOM 755 N N . VAL A 1 91 ? -15.953 -0.029 18.022 1.00 88.69 91 VAL A N 1
ATOM 756 C CA . VAL A 1 91 ? -17.117 0.714 18.535 1.00 88.69 91 VAL A CA 1
ATOM 757 C C . VAL A 1 91 ? -17.508 0.213 19.925 1.00 88.69 91 VAL A C 1
ATOM 759 O O . VAL A 1 91 ? -17.732 1.007 20.834 1.00 88.69 91 VAL A O 1
ATOM 762 N N . L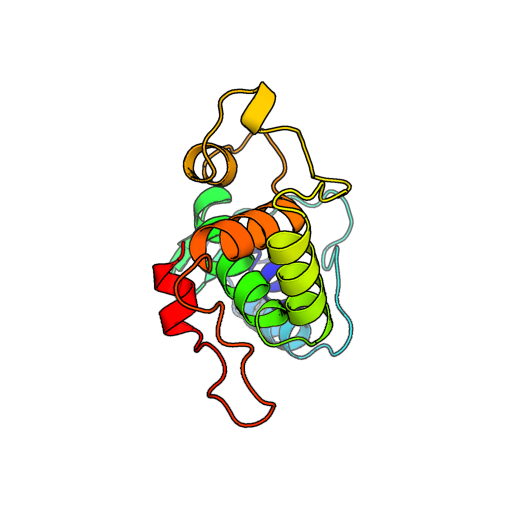YS A 1 92 ? -17.546 -1.110 20.121 1.00 89.44 92 LYS A N 1
ATOM 763 C CA . LYS A 1 92 ? -17.944 -1.731 21.391 1.00 89.44 92 LYS A CA 1
ATOM 764 C C . LYS A 1 92 ? -16.973 -1.434 22.534 1.00 89.44 92 LYS A C 1
ATOM 766 O O . LYS A 1 92 ? -17.405 -1.257 23.670 1.00 89.44 92 LYS A O 1
ATOM 771 N N . LYS A 1 93 ? -15.665 -1.439 22.262 1.00 90.62 93 LYS A N 1
ATOM 772 C CA . LYS A 1 93 ? -14.616 -1.292 23.289 1.00 90.62 93 LYS A CA 1
ATOM 773 C C . LYS A 1 93 ? -14.121 0.144 23.454 1.00 90.62 93 LYS A C 1
ATOM 775 O O . LYS A 1 93 ? -13.435 0.435 24.430 1.00 90.62 93 LYS A O 1
ATOM 780 N N . GLY A 1 94 ? -14.380 1.016 22.479 1.00 85.19 94 GLY A N 1
ATOM 781 C CA . GLY A 1 94 ? -13.846 2.380 22.401 1.00 85.19 94 GLY A CA 1
ATOM 782 C C . GLY A 1 94 ? -12.336 2.460 22.127 1.00 85.19 94 GLY A C 1
ATOM 783 O O . GLY A 1 94 ? -11.801 3.543 21.903 1.00 85.19 94 GLY A O 1
ATOM 784 N N . SER A 1 95 ? -11.619 1.333 22.140 1.00 88.75 95 SER A N 1
ATOM 785 C CA . SER A 1 95 ? -10.185 1.266 21.864 1.00 88.75 95 SER A CA 1
ATOM 786 C C . SER A 1 95 ? -9.774 -0.132 21.399 1.00 88.75 95 SER A C 1
ATOM 788 O O . SER A 1 95 ? -10.343 -1.136 21.827 1.00 88.75 95 SER A O 1
ATOM 790 N N . LEU A 1 96 ? -8.776 -0.195 20.514 1.00 91.81 96 LEU A N 1
ATOM 791 C CA . LEU A 1 96 ? -8.151 -1.431 20.047 1.00 91.81 96 LEU A CA 1
ATOM 792 C C . LEU A 1 96 ? -6.644 -1.235 19.896 1.00 91.81 96 LEU A C 1
ATOM 794 O O . LEU A 1 96 ? -6.174 -0.143 19.577 1.00 91.81 96 LEU A O 1
ATOM 798 N N . VAL A 1 97 ? -5.906 -2.329 20.066 1.00 93.75 97 VAL A N 1
ATOM 799 C CA . VAL A 1 97 ? -4.492 -2.428 19.705 1.00 93.75 97 VAL A CA 1
ATOM 800 C C . VAL A 1 97 ? -4.391 -3.296 18.458 1.00 93.75 97 VAL A C 1
ATOM 802 O O . VAL A 1 97 ? -4.820 -4.449 18.466 1.00 93.75 97 VAL A O 1
ATOM 805 N N . LEU A 1 98 ? -3.827 -2.740 17.387 1.00 94.62 98 LEU A N 1
ATOM 806 C CA . LEU A 1 98 ? -3.538 -3.473 16.158 1.00 94.62 98 LEU A CA 1
ATOM 807 C C . LEU A 1 98 ? -2.08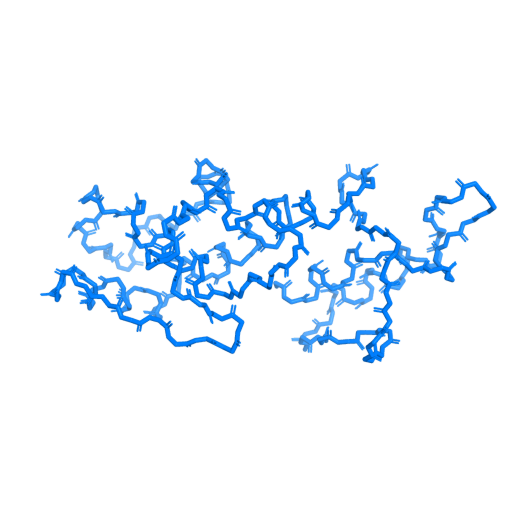1 -3.928 16.188 1.00 94.62 98 LEU A C 1
ATOM 809 O O . LEU A 1 98 ? -1.169 -3.101 16.189 1.00 94.62 98 LEU A O 1
ATOM 813 N N . TRP A 1 99 ? -1.866 -5.240 16.226 1.00 93.62 99 TRP A N 1
ATOM 814 C CA . TRP A 1 99 ? -0.526 -5.815 16.236 1.00 93.62 99 TRP A CA 1
ATOM 815 C C . TRP A 1 99 ? -0.079 -6.148 14.809 1.00 93.62 99 TRP A C 1
ATOM 817 O O . TRP A 1 99 ? -0.716 -6.943 14.122 1.00 93.62 99 TRP A O 1
ATOM 827 N N . ASP A 1 100 ? 1.010 -5.523 14.364 1.00 94.00 100 ASP A N 1
ATOM 828 C CA . ASP A 1 100 ? 1.570 -5.649 13.016 1.00 94.00 100 ASP A CA 1
ATOM 829 C C . ASP A 1 100 ? 3.102 -5.656 13.109 1.00 94.00 100 ASP A C 1
ATOM 831 O O . ASP A 1 100 ? 3.670 -4.981 13.969 1.00 94.00 100 ASP A O 1
ATOM 835 N N . PHE A 1 101 ? 3.767 -6.424 12.242 1.00 90.56 101 PHE A N 1
ATOM 836 C CA . PHE A 1 101 ? 5.231 -6.517 12.196 1.00 90.56 101 PHE A CA 1
ATOM 837 C C . PHE A 1 101 ? 5.902 -5.167 11.934 1.00 90.56 101 PHE A C 1
ATOM 839 O O . PHE A 1 101 ? 6.972 -4.898 12.471 1.00 90.56 101 PHE A O 1
ATOM 846 N N . ASP A 1 102 ? 5.260 -4.335 11.118 1.00 93.38 102 ASP A N 1
ATOM 847 C CA . ASP A 1 102 ? 5.714 -2.999 10.745 1.00 93.38 102 ASP A CA 1
ATOM 848 C C . ASP A 1 102 ? 5.022 -1.909 11.590 1.00 93.38 102 ASP A C 1
ATOM 850 O O . ASP A 1 102 ? 5.181 -0.712 11.337 1.00 93.38 102 ASP A O 1
ATOM 854 N N . GLY A 1 103 ? 4.231 -2.315 12.589 1.00 93.12 103 GLY A N 1
ATOM 855 C CA . GLY A 1 103 ? 3.507 -1.436 13.496 1.00 93.12 103 GLY A CA 1
ATOM 856 C C . GLY A 1 103 ? 4.396 -0.857 14.595 1.00 93.12 103 GLY A C 1
ATOM 857 O O . GLY A 1 103 ? 5.310 -1.500 15.108 1.00 93.12 103 GLY A O 1
ATOM 858 N N . TYR A 1 104 ? 4.094 0.374 14.997 1.00 95.31 104 TYR A N 1
ATOM 859 C CA . TYR A 1 104 ? 4.687 1.016 16.168 1.00 95.31 104 TYR A CA 1
ATOM 860 C C . TYR A 1 104 ? 3.698 1.993 16.807 1.00 95.31 104 TYR A C 1
ATOM 862 O O . TYR A 1 104 ? 2.737 2.445 16.180 1.00 95.31 104 TYR A O 1
ATOM 870 N N . ASP A 1 105 ? 3.951 2.342 18.069 1.00 94.62 105 ASP A N 1
ATOM 871 C CA . ASP A 1 105 ? 3.103 3.255 18.835 1.00 94.62 105 ASP A CA 1
ATOM 872 C C . ASP A 1 105 ? 3.342 4.718 18.426 1.00 94.62 105 ASP A C 1
ATOM 874 O O . ASP A 1 105 ? 4.087 5.469 19.062 1.00 94.62 105 ASP A O 1
ATOM 878 N N . HIS A 1 106 ? 2.708 5.121 17.323 1.00 93.88 106 HIS A N 1
ATOM 879 C CA . HIS A 1 106 ? 2.758 6.493 16.818 1.00 93.88 106 HIS A CA 1
ATOM 880 C C . HIS A 1 106 ? 2.203 7.512 17.832 1.00 93.88 106 HIS A C 1
ATOM 882 O O . HIS A 1 106 ? 2.685 8.643 17.868 1.00 93.88 106 HIS A O 1
ATOM 888 N N . ARG A 1 107 ? 1.259 7.118 18.704 1.00 91.94 107 ARG A N 1
ATOM 889 C CA . ARG A 1 107 ? 0.649 8.006 19.710 1.00 91.94 107 ARG A CA 1
ATOM 890 C C . ARG A 1 107 ? 1.629 8.340 20.827 1.00 91.94 107 ARG A C 1
ATOM 892 O O . ARG A 1 107 ? 1.807 9.513 21.147 1.00 91.94 107 ARG A O 1
ATOM 899 N N . LYS A 1 108 ? 2.339 7.342 21.367 1.00 94.94 108 LYS A N 1
ATOM 900 C CA . LYS A 1 108 ? 3.429 7.563 22.337 1.00 94.94 108 LYS A CA 1
ATOM 901 C C . LYS A 1 108 ? 4.553 8.410 21.743 1.00 94.94 108 LYS A C 1
ATOM 903 O O . LYS A 1 108 ? 5.179 9.197 22.449 1.00 94.94 108 LYS A O 1
ATOM 908 N N . MET A 1 109 ? 4.777 8.274 20.440 1.00 95.12 109 MET A N 1
ATOM 909 C CA . MET A 1 109 ? 5.722 9.090 19.681 1.00 95.12 109 MET A CA 1
ATOM 910 C C . MET A 1 109 ? 5.196 10.485 19.311 1.00 95.12 109 MET A C 1
ATOM 912 O O . MET A 1 109 ? 5.939 11.254 18.707 1.00 95.12 109 MET A O 1
ATOM 916 N N . LYS A 1 110 ? 3.948 10.819 19.667 1.00 96.00 110 LYS A N 1
ATOM 917 C CA . LYS A 1 110 ? 3.273 12.082 19.327 1.00 96.00 110 LYS A CA 1
ATOM 918 C C . LYS A 1 110 ? 3.242 12.374 17.820 1.00 96.00 110 LYS A C 1
ATOM 920 O O . LYS A 1 110 ? 3.269 13.530 17.422 1.00 96.00 110 LYS A O 1
ATOM 925 N N . MET A 1 111 ? 3.189 11.328 16.998 1.00 94.81 111 MET A N 1
ATOM 926 C CA . MET A 1 111 ? 3.061 11.434 15.547 1.00 94.81 111 MET A CA 1
ATOM 927 C C . MET A 1 111 ? 1.594 11.317 15.141 1.00 94.81 111 MET A C 1
ATOM 929 O O . MET A 1 111 ? 0.877 10.445 15.617 1.00 94.81 111 MET A O 1
ATOM 933 N N . THR A 1 112 ? 1.158 12.150 14.213 1.00 93.50 112 THR A N 1
ATOM 934 C CA . THR A 1 112 ? -0.117 12.039 13.498 1.00 93.50 112 THR A CA 1
ATOM 935 C C . THR A 1 112 ? -0.042 10.976 12.396 1.00 93.50 112 THR A C 1
ATOM 937 O O . THR A 1 112 ? 1.046 10.625 11.932 1.00 93.50 112 THR A O 1
ATOM 940 N N . MET A 1 113 ? -1.190 10.502 11.890 1.00 90.88 113 MET A N 1
ATOM 941 C CA . MET A 1 113 ? -1.215 9.604 10.718 1.00 90.88 113 MET A CA 1
ATOM 942 C C . MET A 1 113 ? -0.555 10.226 9.484 1.00 90.88 113 MET A C 1
ATOM 944 O O . MET A 1 113 ? 0.134 9.531 8.741 1.00 90.88 113 MET A O 1
ATOM 948 N N . LYS A 1 114 ? -0.681 11.548 9.314 1.00 92.94 114 LYS A N 1
ATOM 949 C CA . LYS A 1 114 ? 0.017 12.293 8.260 1.00 92.94 114 LYS A CA 1
ATOM 950 C C . LYS A 1 114 ? 1.535 12.214 8.429 1.00 92.94 114 LYS A C 1
ATOM 952 O O . LYS A 1 114 ? 2.253 12.029 7.452 1.00 92.94 114 LYS A O 1
ATOM 957 N N . GLU A 1 115 ? 2.056 12.349 9.643 1.00 95.81 115 GLU A N 1
ATOM 958 C CA . GLU A 1 115 ? 3.499 12.216 9.883 1.00 95.81 115 GLU A CA 1
ATOM 959 C C . GLU A 1 115 ? 3.976 10.776 9.696 1.00 95.81 115 GLU A C 1
ATOM 961 O O . GLU A 1 115 ? 5.044 10.566 9.128 1.00 95.81 115 GLU A O 1
ATOM 966 N N . VAL A 1 116 ? 3.181 9.780 10.100 1.00 95.69 116 VAL A N 1
ATOM 967 C CA . VAL A 1 116 ? 3.461 8.361 9.823 1.00 95.69 116 VAL A CA 1
ATOM 968 C C . VAL A 1 116 ? 3.562 8.120 8.315 1.00 95.69 116 VAL A C 1
ATOM 970 O O . VAL A 1 116 ? 4.574 7.601 7.841 1.00 95.69 116 VAL A O 1
ATOM 973 N N . SER A 1 117 ? 2.563 8.552 7.538 1.00 94.88 117 SER A N 1
ATOM 974 C CA . SER A 1 117 ? 2.526 8.321 6.092 1.00 94.88 117 SER A CA 1
ATOM 975 C C . SER A 1 117 ? 3.646 9.043 5.346 1.00 94.88 117 SER A C 1
ATOM 977 O O . SER A 1 117 ? 4.133 8.517 4.347 1.00 94.88 117 SER A O 1
ATOM 979 N N . ASN A 1 118 ? 4.100 10.199 5.838 1.00 96.19 118 ASN A N 1
ATOM 980 C CA . ASN A 1 118 ? 5.190 10.973 5.240 1.00 96.19 118 ASN A CA 1
ATOM 981 C C . ASN A 1 118 ? 6.586 10.627 5.796 1.00 96.19 118 ASN A C 1
ATOM 983 O O . ASN A 1 118 ? 7.560 11.234 5.364 1.00 96.19 118 ASN A O 1
ATOM 987 N N . ASN A 1 119 ? 6.725 9.663 6.717 1.00 95.19 119 ASN A N 1
ATOM 988 C CA . ASN A 1 119 ? 8.030 9.305 7.280 1.00 95.19 119 ASN A CA 1
ATOM 989 C C . ASN A 1 119 ? 8.777 8.296 6.377 1.00 95.19 119 ASN A C 1
ATOM 991 O O . ASN A 1 119 ? 8.319 7.153 6.248 1.00 95.19 119 ASN A O 1
ATOM 995 N N . PRO A 1 120 ? 9.930 8.662 5.775 1.00 94.56 120 PRO A N 1
ATOM 996 C CA . PRO A 1 120 ? 10.705 7.758 4.921 1.00 94.56 120 PRO A CA 1
ATOM 997 C C . PRO A 1 120 ? 11.624 6.819 5.713 1.00 94.56 120 PRO A C 1
ATOM 999 O O . PRO A 1 120 ? 12.126 5.844 5.163 1.00 94.56 120 PRO A O 1
ATOM 1002 N N . HIS A 1 121 ? 11.850 7.100 6.996 1.00 94.12 121 HIS A N 1
ATOM 1003 C CA . HIS A 1 121 ? 12.775 6.368 7.863 1.00 94.12 121 HIS A CA 1
ATOM 1004 C C . HIS A 1 121 ? 12.085 5.304 8.716 1.00 94.12 121 HIS A C 1
ATOM 1006 O O . HIS A 1 121 ? 12.749 4.594 9.471 1.00 94.12 121 HIS A O 1
ATOM 1012 N N . ARG A 1 122 ? 10.756 5.196 8.625 1.00 93.56 122 ARG A N 1
ATOM 1013 C CA . ARG A 1 122 ? 9.970 4.202 9.354 1.00 93.56 122 ARG A CA 1
ATOM 1014 C C . ARG A 1 122 ? 9.082 3.402 8.409 1.00 93.56 122 ARG A C 1
ATOM 1016 O O . ARG A 1 122 ? 8.565 3.959 7.432 1.00 93.56 122 ARG A O 1
ATOM 1023 N N . PRO A 1 123 ? 8.913 2.098 8.682 1.00 92.81 123 PRO A N 1
ATOM 1024 C CA . PRO A 1 123 ? 7.977 1.287 7.928 1.00 92.81 123 PRO A CA 1
ATOM 1025 C C . PRO A 1 123 ? 6.551 1.771 8.206 1.00 92.81 123 PRO A C 1
ATOM 1027 O O . PRO A 1 123 ? 6.271 2.327 9.259 1.00 92.81 123 PRO A O 1
ATOM 1030 N N . MET A 1 124 ? 5.643 1.573 7.261 1.00 93.56 124 MET A N 1
ATOM 1031 C CA . MET A 1 124 ? 4.220 1.818 7.474 1.00 93.56 124 MET A CA 1
ATOM 1032 C C . 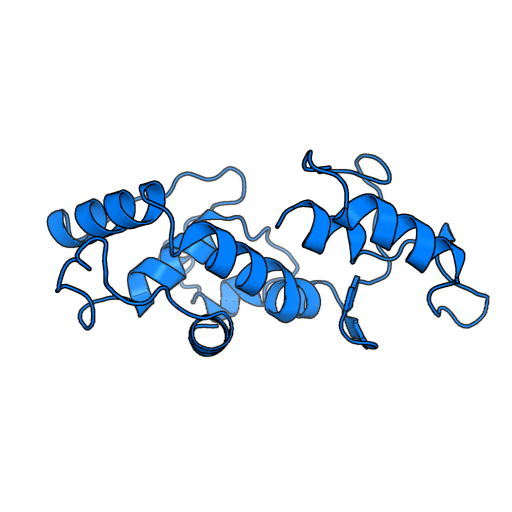MET A 1 124 ? 3.486 0.559 7.042 1.00 93.56 124 MET A C 1
ATOM 1034 O O . MET A 1 124 ? 3.262 0.351 5.851 1.00 93.56 124 MET A O 1
ATOM 1038 N N . GLY A 1 125 ? 3.191 -0.292 8.021 1.00 90.69 125 GLY A N 1
ATOM 1039 C CA . GLY A 1 125 ? 2.443 -1.525 7.821 1.00 90.69 125 GLY A CA 1
ATOM 1040 C C . GLY A 1 125 ? 0.946 -1.312 7.623 1.00 90.69 125 GLY A C 1
ATOM 1041 O O . GLY A 1 125 ? 0.417 -0.196 7.676 1.00 90.69 125 GLY A O 1
ATOM 1042 N N . HIS A 1 126 ? 0.250 -2.432 7.471 1.00 94.50 126 HIS A N 1
ATOM 1043 C CA . HIS A 1 126 ? -1.184 -2.482 7.217 1.00 94.50 126 HIS A CA 1
ATOM 1044 C C . HIS A 1 126 ? -2.011 -1.941 8.386 1.00 94.50 126 HIS A C 1
ATOM 1046 O O . HIS A 1 126 ? -3.041 -1.299 8.167 1.00 94.50 126 HIS A O 1
ATOM 1052 N N . ALA A 1 127 ? -1.555 -2.162 9.623 1.00 96.19 127 ALA A N 1
ATOM 1053 C CA . ALA A 1 127 ? -2.242 -1.673 10.816 1.00 96.19 127 ALA A CA 1
ATOM 1054 C C . ALA A 1 127 ? -2.467 -0.155 10.822 1.00 96.19 127 ALA A C 1
ATOM 1056 O O . ALA A 1 127 ? -3.497 0.282 11.323 1.00 96.19 127 ALA A O 1
ATOM 1057 N N . PHE A 1 128 ? -1.574 0.653 10.242 1.00 96.31 128 PHE A N 1
ATOM 1058 C CA . PHE A 1 128 ? -1.791 2.103 10.174 1.00 96.31 128 PHE A CA 1
ATOM 1059 C C . PHE A 1 128 ? -2.938 2.474 9.235 1.00 96.31 128 PHE A C 1
ATOM 1061 O O . PHE A 1 128 ? -3.731 3.353 9.557 1.00 96.31 128 PHE A O 1
ATOM 1068 N N . VAL A 1 129 ? -3.068 1.772 8.104 1.00 95.75 129 VAL A N 1
ATOM 1069 C CA . VAL A 1 129 ? -4.188 1.975 7.173 1.00 95.75 129 VAL A CA 1
ATOM 1070 C C . VAL A 1 129 ? -5.504 1.581 7.843 1.00 95.75 129 VAL A C 1
ATOM 1072 O O . VAL A 1 129 ? -6.472 2.332 7.783 1.00 95.75 129 VAL A O 1
ATOM 1075 N N . LEU A 1 130 ? -5.529 0.440 8.542 1.00 95.88 130 LEU A N 1
ATOM 1076 C CA . LEU A 1 130 ? -6.698 -0.006 9.306 1.00 95.88 130 LEU A CA 1
ATOM 1077 C C . LEU A 1 130 ? -7.065 0.971 10.429 1.00 95.88 130 LEU A C 1
ATOM 1079 O O . LEU A 1 130 ? -8.237 1.301 10.572 1.00 95.88 130 LEU A O 1
ATOM 1083 N N . ALA A 1 131 ? -6.084 1.442 11.204 1.00 94.50 131 ALA A N 1
ATOM 1084 C CA . ALA A 1 131 ? -6.302 2.414 12.273 1.00 94.50 131 ALA A CA 1
ATOM 1085 C C . ALA A 1 131 ? -6.918 3.706 11.728 1.00 94.50 131 ALA A C 1
ATOM 1087 O O . ALA A 1 131 ? -7.926 4.165 12.253 1.00 94.50 131 ALA A O 1
ATOM 1088 N N . HIS A 1 132 ? -6.363 4.243 10.639 1.00 92.50 132 HIS A N 1
ATOM 1089 C CA . HIS A 1 132 ? -6.880 5.461 10.018 1.00 92.50 132 HIS A CA 1
ATOM 1090 C C . HIS A 1 132 ? -8.297 5.271 9.465 1.00 92.50 132 HIS A C 1
ATOM 1092 O O . HIS A 1 132 ? -9.146 6.135 9.666 1.00 92.50 132 HIS A O 1
ATOM 1098 N N . LEU A 1 133 ? -8.596 4.121 8.845 1.00 92.75 133 LEU A N 1
ATOM 1099 C CA . LEU A 1 133 ? -9.962 3.788 8.425 1.00 92.75 133 LEU A CA 1
ATOM 1100 C C . LEU A 1 133 ? -10.928 3.728 9.616 1.00 92.75 133 LEU A C 1
ATOM 1102 O O . LEU A 1 133 ? -12.013 4.293 9.547 1.00 92.75 133 LEU A O 1
ATOM 1106 N N . LEU A 1 134 ? -10.551 3.065 10.713 1.00 91.75 134 LEU A N 1
ATOM 1107 C CA . LEU A 1 134 ? -11.390 2.977 11.913 1.00 91.75 134 LEU A CA 1
ATOM 1108 C C . LEU A 1 134 ? -11.657 4.354 12.534 1.00 91.75 134 LEU A C 1
ATOM 1110 O O . LEU A 1 134 ? -12.788 4.634 12.917 1.00 91.75 134 LEU A O 1
ATOM 1114 N N . GLU A 1 135 ? -10.635 5.210 12.613 1.00 87.56 135 GLU A N 1
ATOM 1115 C CA . GLU A 1 135 ? -10.741 6.560 13.178 1.00 87.56 135 GLU A CA 1
ATOM 1116 C C . GLU A 1 135 ? -11.592 7.492 12.302 1.00 87.56 135 GLU A C 1
ATOM 1118 O O . GLU A 1 135 ? -12.371 8.284 12.828 1.00 87.56 135 GLU A O 1
ATOM 1123 N N . LYS A 1 136 ? -11.472 7.401 10.971 1.00 84.12 136 LYS A N 1
ATOM 1124 C CA . LYS A 1 136 ? -12.202 8.265 10.028 1.00 84.12 136 LYS A CA 1
ATOM 1125 C C . LYS A 1 136 ? -13.644 7.839 9.784 1.00 84.12 136 LYS 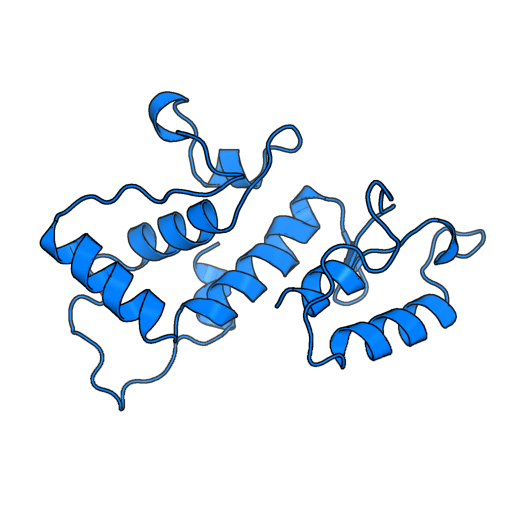A C 1
ATOM 1127 O O . LYS A 1 136 ? -14.468 8.683 9.456 1.00 84.12 136 LYS A O 1
ATOM 1132 N N . LEU A 1 137 ? -13.963 6.560 9.970 1.00 76.50 137 LEU A N 1
ATOM 1133 C CA . LEU A 1 137 ? -15.309 6.018 9.763 1.00 76.50 137 LEU A CA 1
ATOM 1134 C C . LEU A 1 137 ? -16.188 6.051 11.036 1.00 76.50 137 LEU A C 1
ATOM 1136 O O . LEU A 1 137 ? -17.236 5.405 11.075 1.00 76.50 137 LEU A O 1
ATOM 1140 N N . HIS A 1 138 ? -15.797 6.797 12.076 1.00 66.06 138 HIS A N 1
ATOM 1141 C CA . HIS A 1 138 ? -16.501 6.891 13.364 1.00 66.06 138 HIS A CA 1
ATOM 1142 C C . HIS A 1 138 ? -16.979 8.342 13.604 1.00 66.06 138 HIS A C 1
ATOM 1144 O O . HIS A 1 138 ? -16.113 9.215 13.559 1.00 66.06 138 HIS A O 1
ATOM 1150 N N . PRO A 1 139 ? -18.272 8.682 13.877 1.00 52.97 139 PRO A N 1
ATOM 1151 C CA . PRO A 1 139 ? -19.488 7.896 14.170 1.00 52.97 139 PRO A CA 1
ATOM 1152 C C . PRO A 1 139 ? -20.548 7.858 13.037 1.00 52.97 139 PRO A C 1
ATOM 1154 O O . PRO A 1 139 ? -21.638 7.321 13.235 1.00 52.97 139 PRO A O 1
ATOM 1157 N N . GLU A 1 140 ? -20.257 8.399 11.854 1.00 52.47 140 GLU A N 1
ATOM 1158 C CA . GLU A 1 140 ? -21.218 8.547 10.739 1.00 52.47 140 GLU A CA 1
ATOM 1159 C C . GLU A 1 140 ? -21.788 7.196 10.228 1.00 52.47 140 GLU A C 1
ATOM 1161 O O . GLU A 1 140 ? -22.867 7.153 9.640 1.00 52.47 140 GLU A O 1
ATOM 1166 N N . LEU A 1 141 ? -21.111 6.069 10.502 1.00 48.34 141 LEU A N 1
ATOM 1167 C CA . LEU A 1 141 ? -21.459 4.726 10.005 1.00 48.34 141 LEU A CA 1
ATOM 1168 C C . LEU A 1 141 ? -21.804 3.704 11.109 1.00 48.34 141 LEU A C 1
ATOM 1170 O O . LEU A 1 141 ? -21.749 2.497 10.878 1.00 48.34 141 LEU A O 1
ATOM 1174 N N . VAL A 1 142 ? -22.191 4.157 12.313 1.00 44.84 142 VAL A N 1
ATOM 1175 C CA . VAL A 1 142 ? -22.696 3.276 13.400 1.00 44.84 142 VAL A CA 1
ATOM 1176 C C . VAL A 1 142 ? -24.026 2.591 13.029 1.00 44.84 142 VAL A C 1
ATOM 1178 O O . VAL A 1 142 ? -24.468 1.655 13.697 1.00 44.84 142 VAL A O 1
ATOM 1181 N N . LYS A 1 143 ? -24.645 2.964 11.904 1.00 42.78 143 LYS A N 1
ATOM 1182 C CA . LYS A 1 143 ? -25.632 2.105 11.250 1.00 42.78 143 LYS A CA 1
ATOM 1183 C C . LYS A 1 143 ? -24.871 0.959 10.593 1.00 42.78 143 LYS A C 1
ATOM 1185 O O . LYS A 1 143 ? -24.314 1.120 9.516 1.00 42.78 143 LYS A O 1
ATOM 1190 N N . VAL A 1 144 ? -24.794 -0.171 11.293 1.00 43.12 144 VAL A N 1
ATOM 1191 C CA . VAL A 1 144 ? -24.308 -1.446 10.753 1.00 43.12 144 VAL A CA 1
ATOM 1192 C C . VAL A 1 144 ? -24.881 -1.606 9.337 1.00 43.12 144 VAL A C 1
ATOM 1194 O O . VAL A 1 144 ? -26.106 -1.713 9.220 1.00 43.12 144 VAL A O 1
ATOM 1197 N N . PRO A 1 145 ? -24.056 -1.586 8.274 1.00 44.56 145 PRO A N 1
ATOM 1198 C CA . PRO A 1 145 ? -24.564 -1.754 6.933 1.00 44.56 145 PRO A CA 1
ATOM 1199 C C . PRO A 1 145 ? -25.127 -3.164 6.872 1.00 44.56 145 PRO A C 1
ATOM 1201 O O . PRO A 1 145 ? -24.420 -4.157 7.076 1.00 44.56 145 PRO A O 1
ATOM 1204 N N . LYS A 1 146 ? -26.438 -3.241 6.647 1.00 47.09 146 LYS A N 1
ATOM 1205 C CA . LYS A 1 146 ? -27.085 -4.488 6.253 1.00 47.09 146 LYS A CA 1
ATOM 1206 C C . LYS A 1 146 ? -26.356 -5.020 5.010 1.00 47.09 146 LYS A C 1
ATOM 1208 O O . LYS A 1 146 ? -25.815 -4.216 4.252 1.00 47.09 146 LYS A O 1
ATOM 1213 N N . PRO A 1 147 ? -26.372 -6.338 4.750 1.00 50.66 147 PRO A N 1
ATOM 1214 C CA . PRO A 1 147 ? -25.677 -6.955 3.611 1.00 50.66 147 PRO A CA 1
ATOM 1215 C C . PRO A 1 147 ? -26.009 -6.377 2.215 1.00 50.66 147 PRO A C 1
ATOM 1217 O O . PRO A 1 147 ? -25.380 -6.771 1.237 1.00 50.66 147 PRO A O 1
ATOM 1220 N N . GLU A 1 148 ? -26.955 -5.440 2.119 1.00 54.78 148 GLU A N 1
ATOM 1221 C CA . GLU A 1 148 ? -27.430 -4.799 0.892 1.00 54.78 148 GLU A CA 1
ATOM 1222 C C . GLU A 1 148 ? -27.030 -3.310 0.749 1.00 54.78 148 GLU A C 1
ATOM 1224 O O . GLU A 1 148 ? -27.370 -2.699 -0.261 1.00 54.78 148 GLU A O 1
ATOM 1229 N N . GLU A 1 149 ? -26.305 -2.699 1.700 1.00 52.84 149 GLU A N 1
ATOM 1230 C CA . GLU A 1 149 ? -25.850 -1.300 1.563 1.00 52.84 149 GLU A CA 1
ATOM 1231 C C . GLU A 1 149 ? -24.627 -1.144 0.630 1.00 52.84 149 GLU A C 1
ATOM 1233 O O . GLU A 1 149 ? -23.790 -2.051 0.524 1.00 52.84 149 GLU A O 1
ATOM 1238 N N . PRO A 1 150 ? -24.511 0.002 -0.076 1.00 51.44 150 PRO A N 1
ATOM 1239 C CA . PRO A 1 150 ? -23.485 0.212 -1.088 1.00 51.44 150 PRO A CA 1
ATOM 1240 C C . PRO A 1 150 ? -22.079 0.187 -0.478 1.00 51.44 150 PRO A C 1
ATOM 1242 O O . PRO A 1 150 ? -21.776 0.857 0.506 1.00 51.44 150 PRO A O 1
ATOM 1245 N N . LYS A 1 151 ? -21.207 -0.612 -1.098 1.00 65.62 151 LYS A N 1
ATOM 1246 C CA . LYS A 1 151 ? -19.778 -0.705 -0.778 1.00 65.62 151 LYS A CA 1
ATOM 1247 C C . LYS A 1 151 ? -19.113 0.660 -0.957 1.00 65.62 151 LYS A C 1
ATOM 1249 O O . LYS A 1 151 ? -19.364 1.304 -1.973 1.00 65.62 151 LYS A O 1
ATOM 1254 N N . LEU A 1 152 ? -18.207 1.029 -0.043 1.00 68.25 152 LEU A N 1
ATOM 1255 C CA . LEU A 1 152 ? -17.354 2.211 -0.220 1.00 68.25 152 LEU A CA 1
ATOM 1256 C C . LEU A 1 152 ? -16.617 2.092 -1.555 1.00 68.25 152 LEU A C 1
ATOM 1258 O O . LEU A 1 152 ? -15.935 1.091 -1.817 1.00 68.25 152 LEU A O 1
ATOM 1262 N N . THR A 1 153 ? -16.785 3.103 -2.395 1.00 74.00 153 THR A N 1
ATOM 1263 C CA . THR A 1 153 ? -16.143 3.227 -3.696 1.00 74.00 153 THR A CA 1
ATOM 1264 C C . THR A 1 153 ? -14.667 3.582 -3.533 1.00 74.00 153 THR A C 1
ATOM 1266 O O . THR A 1 153 ? -14.220 4.098 -2.508 1.00 74.00 153 THR A O 1
ATOM 1269 N N . PHE A 1 154 ? -13.875 3.328 -4.576 1.00 71.38 154 PHE A N 1
ATOM 1270 C CA . PHE A 1 154 ? -12.465 3.725 -4.591 1.00 71.38 154 PHE A CA 1
ATOM 1271 C C . PHE A 1 154 ? -12.284 5.243 -4.418 1.00 71.38 154 PHE A C 1
ATOM 1273 O O . PHE A 1 154 ? -11.349 5.662 -3.748 1.00 71.38 154 PHE A O 1
ATOM 1280 N N . HIS A 1 155 ? -13.197 6.052 -4.967 1.00 73.06 155 HIS A N 1
ATOM 1281 C CA . HIS A 1 155 ? -13.143 7.512 -4.863 1.00 73.06 155 HIS A CA 1
ATOM 1282 C C . HIS A 1 155 ? -13.384 7.997 -3.429 1.00 73.06 155 HIS A C 1
ATOM 1284 O O . HIS A 1 155 ? -12.593 8.787 -2.929 1.00 73.06 155 HIS A O 1
ATOM 1290 N N . GLU A 1 156 ? -14.386 7.461 -2.726 1.00 73.56 156 GLU A N 1
ATOM 1291 C CA . GLU A 1 156 ? -14.640 7.812 -1.316 1.00 73.56 156 GLU A CA 1
ATOM 1292 C C . GLU A 1 156 ? -13.449 7.455 -0.416 1.00 73.56 156 GLU A C 1
ATOM 1294 O O . GLU A 1 156 ? -13.122 8.175 0.522 1.00 73.56 156 GLU A O 1
ATOM 1299 N N . LEU A 1 157 ? -12.747 6.359 -0.718 1.00 73.19 157 LEU A N 1
ATOM 1300 C CA . LEU A 1 157 ? -11.546 5.971 0.021 1.00 73.19 157 LEU A CA 1
ATOM 1301 C C . LEU A 1 157 ? -10.347 6.879 -0.263 1.00 73.19 157 LEU A C 1
ATOM 1303 O O . LEU A 1 157 ? -9.498 7.021 0.613 1.00 73.19 157 LEU A O 1
ATOM 1307 N N . LEU A 1 158 ? -10.263 7.488 -1.449 1.00 71.00 158 LEU A N 1
ATOM 1308 C CA . LEU A 1 158 ? -9.233 8.486 -1.742 1.00 71.00 158 LEU A CA 1
ATOM 1309 C C . LEU A 1 158 ? -9.439 9.765 -0.927 1.00 71.00 158 LEU A C 1
ATOM 1311 O O . LEU A 1 158 ? -8.459 10.384 -0.548 1.00 71.00 158 LEU A O 1
ATOM 1315 N N . GLU A 1 159 ? -10.676 10.140 -0.601 1.00 73.25 159 GLU A N 1
ATOM 1316 C CA . GLU A 1 159 ? -10.942 11.332 0.220 1.00 73.25 159 GLU A CA 1
ATOM 1317 C C . GLU A 1 159 ? -10.565 11.145 1.701 1.00 73.25 159 GLU A C 1
ATOM 1319 O O . GLU A 1 159 ? -10.378 12.116 2.436 1.00 73.25 159 GLU A O 1
ATOM 1324 N N . ILE A 1 160 ? -10.415 9.895 2.153 1.00 71.81 160 ILE A N 1
ATOM 1325 C CA . ILE A 1 160 ? -10.002 9.572 3.525 1.00 71.81 160 ILE A CA 1
ATOM 1326 C C . ILE A 1 160 ? -8.501 9.850 3.757 1.00 71.81 160 ILE A C 1
ATOM 1328 O O . ILE A 1 160 ? -8.110 10.109 4.906 1.00 71.81 160 ILE A O 1
ATOM 1332 N N . PHE A 1 161 ? -7.662 9.789 2.714 1.00 63.88 161 PHE A N 1
ATOM 1333 C CA . PHE A 1 161 ? -6.191 9.775 2.803 1.00 63.88 161 PHE A CA 1
ATOM 1334 C C . PHE A 1 161 ? -5.515 10.921 2.044 1.00 63.88 161 PHE A C 1
ATOM 1336 O O . PHE A 1 161 ? -4.536 11.471 2.606 1.00 63.88 161 PHE A O 1
#

Sequence (161 aa):
MENGYQFSKVYSGHVDEEGKPTPEYFQWARKGWANKRGQRYPMGKGQKPLFSWWDGEPLGYIEARKKIYIPLYAHAVANTEAFARLREEYVKKGSLVLWDFDGYDHRKMKMTMKEVSNNPHRPMGHAFVLAHLLEKLHPELVKVPKPEEPKLTFHELLEIF

Secondary structure (DSSP, 8-state):
-HHHHHHTEE-GGGB-TTSPBPHHHHHHHHHHHT-SS--S-TT-TTPPPSEEEETTEEE-HHHHIIIIIHHHHHHHHHTSHHHHHHHHHHHHHS------TT---TTTTT--HHHHHT-TTS---HHHHHHHHHHHTTTTT-S---TTSPPPPHHHHHHH-

Radius of gyration: 17.55 Å; chains: 1; bounding box: 47×28×46 Å

pLDDT: mean 89.42, std 13.57, range [42.78, 98.44]

Foldseek 3Di:
DQLQLQLLFAAPVQADPVRHGDPVSVVLSVVSVPDPDHDNCSPDPPGDGPAGHDPNDGHHPLRSCLVPVLLVLCQVQQPDPVLLVVLVVCVVVVDDDDDDPQDDDCVVVVHDLVRVSNDPPGGDDSVSSSVLCSVQPPPVPVVSDDPPDDGDDSVNSSVSD